Protein AF-A0A352LPU9-F1 (afdb_monomer_lite)

pLDDT: mean 92.76, std 7.34, range [46.97, 97.5]

Structure (mmCIF, N/CA/C/O backbone):
data_AF-A0A352LPU9-F1
#
_entry.id   AF-A0A352LPU9-F1
#
loop_
_atom_site.grou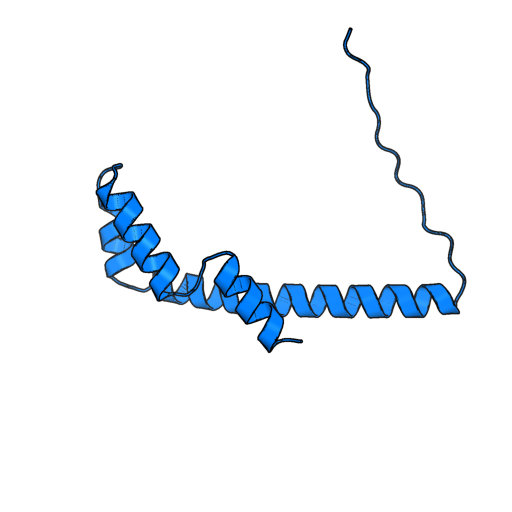p_PDB
_atom_site.id
_atom_site.type_symbol
_atom_site.label_atom_id
_atom_site.label_alt_id
_atom_site.label_comp_id
_atom_site.label_asym_id
_atom_site.label_entity_id
_atom_site.label_seq_id
_atom_site.pdbx_PDB_ins_code
_atom_site.Cartn_x
_atom_site.Cartn_y
_atom_site.Cartn_z
_atom_site.occupancy
_atom_site.B_iso_or_equiv
_atom_site.auth_seq_id
_atom_site.auth_comp_id
_atom_site.auth_asym_id
_atom_site.auth_atom_id
_atom_site.pdbx_PDB_model_num
ATOM 1 N N . MET A 1 1 ? -13.008 33.863 -13.786 1.00 46.97 1 MET A N 1
ATOM 2 C CA . MET A 1 1 ? -12.553 33.398 -15.114 1.00 46.97 1 MET A CA 1
ATOM 3 C C . MET A 1 1 ? -12.193 31.924 -14.986 1.00 46.97 1 MET A C 1
ATOM 5 O O . MET A 1 1 ? -11.203 31.626 -14.336 1.00 46.97 1 MET A O 1
ATOM 9 N N . ASN A 1 2 ? -13.022 31.011 -15.504 1.00 62.16 2 ASN A N 1
ATOM 10 C CA . ASN A 1 2 ? -12.703 29.579 -15.549 1.00 62.16 2 ASN A CA 1
ATOM 11 C C . ASN A 1 2 ? -11.959 29.302 -16.856 1.00 62.16 2 ASN A C 1
ATOM 13 O O . ASN A 1 2 ? -12.566 29.327 -17.924 1.00 62.16 2 ASN A O 1
ATOM 17 N N . SER A 1 3 ? -10.650 29.081 -16.772 1.00 72.62 3 SER A N 1
ATOM 18 C CA . SER A 1 3 ? -9.879 28.560 -17.899 1.00 72.62 3 SER A CA 1
ATOM 19 C C . SER A 1 3 ? -10.305 27.114 -18.139 1.00 72.62 3 SER A C 1
ATOM 21 O O . SER A 1 3 ? -10.179 26.284 -17.242 1.00 72.62 3 SER A O 1
ATOM 23 N N . SER A 1 4 ? -10.826 26.813 -19.328 1.00 76.94 4 SER A N 1
ATOM 24 C CA . SER A 1 4 ? -11.075 25.431 -19.734 1.00 76.94 4 SER A CA 1
ATOM 25 C C . SER A 1 4 ? -9.731 24.756 -20.005 1.00 76.94 4 SER A C 1
ATOM 27 O O . SER A 1 4 ? -8.938 25.251 -20.804 1.00 76.94 4 SER A O 1
ATOM 29 N N . SER A 1 5 ? -9.468 23.652 -19.313 1.00 86.31 5 SER A N 1
ATOM 30 C CA . SER A 1 5 ? -8.314 22.791 -19.564 1.00 86.31 5 SER A CA 1
ATOM 31 C C . SER A 1 5 ? -8.768 21.552 -20.325 1.00 86.31 5 SER A C 1
ATOM 33 O O . SER A 1 5 ? -9.834 21.005 -20.041 1.00 86.31 5 SER A O 1
ATOM 35 N N . PHE A 1 6 ? -7.939 21.082 -21.252 1.00 87.25 6 PHE A N 1
ATOM 36 C CA . PHE A 1 6 ? -8.115 19.800 -21.925 1.00 87.25 6 PHE A CA 1
ATOM 37 C C . PHE A 1 6 ? -6.871 18.931 -21.712 1.00 87.25 6 PHE A C 1
ATOM 39 O O . PHE A 1 6 ? -5.765 19.441 -21.535 1.00 87.25 6 PHE A O 1
ATOM 46 N N . VAL A 1 7 ? -7.066 17.613 -21.700 1.00 92.00 7 VAL A N 1
ATOM 47 C CA . VAL A 1 7 ? -5.993 16.617 -21.599 1.00 92.00 7 VAL A CA 1
ATOM 48 C C . VAL A 1 7 ? -5.771 16.028 -22.988 1.00 92.00 7 VAL A C 1
ATOM 50 O O . VAL A 1 7 ? -6.735 15.668 -23.659 1.00 92.00 7 VAL A O 1
ATOM 53 N N . ILE A 1 8 ? -4.511 15.935 -23.413 1.00 91.19 8 ILE A N 1
ATOM 54 C CA . ILE A 1 8 ? -4.113 15.205 -24.621 1.00 91.19 8 ILE A CA 1
ATOM 55 C C . ILE A 1 8 ? -3.185 14.059 -24.236 1.00 91.19 8 ILE A C 1
ATOM 57 O O . ILE A 1 8 ? -2.309 14.220 -23.387 1.00 91.19 8 ILE A O 1
ATOM 61 N N . GLU A 1 9 ? -3.359 12.914 -24.884 1.00 91.44 9 GLU A N 1
ATOM 62 C CA . GLU A 1 9 ? -2.450 11.777 -24.774 1.00 91.44 9 GLU A CA 1
ATOM 63 C C . GLU A 1 9 ? -1.568 11.735 -26.021 1.00 91.44 9 GLU A C 1
ATOM 65 O O . GLU A 1 9 ? -2.062 11.732 -27.149 1.00 91.44 9 GLU A O 1
ATOM 70 N N . LEU A 1 10 ? -0.251 11.731 -25.824 1.00 92.31 10 LEU A N 1
ATOM 71 C CA . LEU A 1 10 ? 0.726 11.679 -26.908 1.00 92.31 10 LEU A CA 1
ATOM 72 C C . LEU A 1 10 ? 1.523 10.375 -26.817 1.00 92.31 10 LEU A C 1
ATOM 74 O O . LEU A 1 10 ? 1.949 9.998 -25.722 1.00 92.31 10 LEU A O 1
ATOM 78 N N . PRO A 1 11 ? 1.761 9.683 -27.945 1.00 86.38 11 PRO A N 1
ATOM 79 C CA . PRO A 1 11 ? 2.534 8.454 -27.936 1.00 86.38 11 PRO A CA 1
ATOM 80 C C . PRO A 1 11 ? 4.006 8.747 -27.647 1.00 86.38 11 PRO A C 1
ATOM 82 O O . PRO A 1 11 ? 4.599 9.674 -28.204 1.00 86.38 11 PRO A O 1
ATOM 85 N N . VAL A 1 12 ? 4.625 7.899 -26.829 1.00 86.06 12 VAL A N 1
ATOM 86 C CA . VAL A 1 12 ? 6.069 7.948 -26.594 1.00 86.06 12 VAL A CA 1
ATOM 87 C C . VAL A 1 12 ? 6.773 7.312 -27.795 1.00 86.06 12 VAL A C 1
ATOM 89 O O . VAL A 1 12 ? 6.718 6.096 -27.988 1.00 86.06 12 VAL A O 1
ATOM 92 N N . ARG A 1 13 ? 7.417 8.132 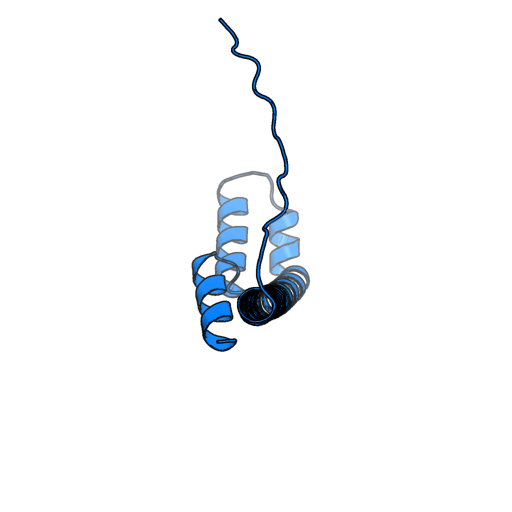-28.633 1.00 89.75 13 ARG A N 1
ATOM 93 C CA . ARG A 1 13 ? 8.263 7.640 -29.731 1.00 89.75 13 ARG A CA 1
ATOM 94 C C . ARG A 1 13 ? 9.588 7.164 -29.152 1.00 89.75 13 ARG A C 1
ATOM 96 O O . ARG A 1 13 ? 10.276 7.948 -28.512 1.00 89.75 13 ARG A O 1
ATOM 103 N N . THR A 1 14 ? 9.898 5.891 -29.361 1.00 91.06 14 THR A N 1
ATOM 104 C CA . THR A 1 14 ? 11.104 5.231 -28.847 1.00 91.06 14 THR A CA 1
ATOM 105 C C . THR A 1 14 ? 11.726 4.387 -29.941 1.00 91.06 14 THR A C 1
ATOM 107 O O . THR A 1 14 ? 11.010 3.891 -30.816 1.00 91.06 14 THR A O 1
ATOM 110 N N . ASP A 1 15 ? 13.041 4.220 -29.887 1.00 94.12 15 ASP A N 1
ATOM 111 C CA . ASP A 1 15 ? 13.709 3.192 -30.677 1.00 94.12 15 ASP A CA 1
ATOM 112 C C . ASP A 1 15 ? 13.556 1.795 -30.038 1.00 94.12 15 ASP A C 1
ATOM 114 O O . ASP A 1 15 ? 13.018 1.617 -28.937 1.00 94.12 15 ASP A O 1
ATOM 118 N N . ASP A 1 16 ? 14.027 0.764 -30.738 1.00 93.50 16 ASP A N 1
ATOM 119 C CA . ASP A 1 16 ? 13.929 -0.622 -30.278 1.00 93.50 16 ASP A CA 1
ATOM 120 C C . ASP A 1 16 ? 14.658 -0.882 -28.950 1.00 93.50 16 ASP A C 1
ATOM 122 O O . ASP A 1 16 ? 14.243 -1.744 -28.164 1.00 93.50 16 ASP A O 1
ATOM 126 N N . HIS A 1 17 ? 15.764 -0.183 -28.691 1.00 94.50 17 HIS A N 1
ATOM 127 C CA . HIS A 1 17 ? 16.533 -0.339 -27.463 1.00 94.50 17 HIS A CA 1
ATOM 128 C C . HIS A 1 17 ? 15.808 0.311 -26.281 1.00 94.50 17 HIS A C 1
ATOM 130 O O . HIS A 1 17 ? 15.570 -0.355 -25.267 1.00 94.50 17 HIS A O 1
ATOM 136 N N . GLU A 1 18 ? 15.386 1.562 -26.437 1.00 94.25 18 GLU A N 1
ATOM 137 C CA . GLU A 1 18 ? 14.603 2.314 -25.459 1.00 94.25 18 GLU A CA 1
ATOM 138 C C . GLU A 1 18 ? 13.312 1.578 -25.103 1.00 94.25 18 GLU A C 1
ATOM 140 O O . GLU A 1 18 ? 13.005 1.388 -23.921 1.00 94.25 18 GLU A O 1
ATOM 145 N N . ARG A 1 19 ? 12.595 1.063 -26.111 1.00 93.75 19 ARG A N 1
ATOM 146 C CA . ARG A 1 19 ? 11.361 0.301 -25.906 1.00 93.75 19 ARG A CA 1
ATOM 147 C C . ARG A 1 19 ? 11.590 -0.924 -25.026 1.00 93.75 19 ARG A C 1
ATOM 149 O O . ARG A 1 19 ? 10.811 -1.165 -24.104 1.00 93.75 19 ARG A O 1
ATOM 156 N N . ARG A 1 20 ? 12.659 -1.695 -25.263 1.00 94.19 20 ARG A N 1
ATOM 157 C CA . ARG A 1 20 ? 12.990 -2.869 -24.432 1.00 94.19 20 ARG A CA 1
ATOM 158 C C . ARG A 1 20 ? 13.277 -2.483 -22.982 1.00 94.19 20 ARG A C 1
ATOM 160 O O . ARG A 1 20 ? 12.821 -3.175 -22.071 1.00 94.19 20 ARG A O 1
ATOM 167 N N . VAL A 1 21 ? 14.000 -1.385 -22.759 1.00 94.94 21 VAL A N 1
ATOM 168 C CA . VAL A 1 21 ? 14.298 -0.883 -21.409 1.00 94.94 21 VAL A CA 1
ATOM 169 C C . VAL A 1 21 ? 13.019 -0.448 -20.696 1.00 94.94 21 VAL A C 1
ATOM 171 O O . VAL A 1 21 ? 12.793 -0.845 -19.551 1.00 94.94 21 VAL A O 1
ATOM 174 N N . ILE A 1 22 ? 12.171 0.328 -21.371 1.00 93.50 22 ILE A N 1
ATOM 175 C CA . ILE A 1 22 ? 10.911 0.843 -20.825 1.00 93.50 22 ILE A CA 1
ATOM 176 C C . ILE A 1 22 ? 9.970 -0.305 -20.461 1.00 93.50 22 ILE A C 1
ATOM 178 O O . ILE A 1 22 ? 9.511 -0.373 -19.321 1.00 93.50 22 ILE A O 1
ATOM 182 N N . VAL A 1 23 ? 9.742 -1.245 -21.384 1.00 94.12 23 VAL A N 1
ATOM 183 C CA . VAL A 1 23 ? 8.881 -2.412 -21.139 1.00 94.12 23 VAL A CA 1
ATOM 184 C C . VAL A 1 23 ? 9.391 -3.210 -19.944 1.00 94.12 23 VAL A C 1
ATOM 186 O O . VAL A 1 23 ? 8.617 -3.507 -19.041 1.00 94.12 23 VAL A O 1
ATOM 189 N N . ARG A 1 24 ? 10.698 -3.493 -19.865 1.00 95.81 24 ARG A N 1
ATOM 190 C CA . ARG A 1 24 ? 11.262 -4.246 -18.736 1.00 95.81 24 ARG A CA 1
ATOM 191 C C . ARG A 1 24 ? 11.070 -3.530 -17.397 1.00 95.81 24 ARG A C 1
ATOM 193 O O . ARG A 1 24 ? 10.756 -4.182 -16.404 1.00 95.81 24 ARG A O 1
ATOM 200 N N . LYS A 1 25 ? 11.248 -2.206 -17.359 1.00 95.19 25 LYS A N 1
ATOM 201 C CA . LYS A 1 25 ? 11.033 -1.401 -16.146 1.00 95.19 25 LYS A CA 1
ATOM 202 C C . LYS A 1 25 ? 9.565 -1.385 -15.728 1.00 95.19 25 LYS A C 1
ATOM 204 O O . LYS A 1 25 ? 9.283 -1.561 -14.545 1.00 95.19 25 LYS A O 1
ATOM 209 N N . PHE A 1 26 ? 8.644 -1.212 -16.674 1.00 95.12 26 PHE A N 1
ATOM 210 C CA . PHE A 1 26 ? 7.213 -1.235 -16.375 1.00 95.12 26 PHE A CA 1
ATOM 211 C C . PHE A 1 26 ? 6.736 -2.611 -15.933 1.00 95.12 26 PHE A C 1
ATOM 213 O O . PHE A 1 26 ? 5.981 -2.697 -14.971 1.00 95.12 26 PHE A O 1
ATOM 220 N N . GLU A 1 27 ? 7.217 -3.682 -16.562 1.00 96.62 27 GLU A N 1
ATOM 221 C CA . GLU A 1 27 ? 6.905 -5.043 -16.130 1.00 96.62 27 GLU A CA 1
ATOM 222 C C . GLU A 1 27 ? 7.409 -5.310 -14.713 1.00 96.62 27 GLU A C 1
ATOM 224 O O . GLU A 1 27 ? 6.665 -5.824 -13.881 1.00 96.62 27 GLU A O 1
ATOM 229 N N . TYR A 1 28 ? 8.635 -4.887 -14.393 1.00 95.19 28 TYR A N 1
ATOM 230 C CA . TYR A 1 28 ? 9.151 -4.992 -13.031 1.00 95.19 28 TYR A CA 1
ATOM 231 C C . TYR A 1 28 ? 8.289 -4.210 -12.029 1.00 95.19 28 TYR A C 1
ATOM 233 O O . TYR A 1 28 ? 7.876 -4.767 -11.012 1.00 95.19 28 TYR A O 1
ATOM 241 N N . ALA A 1 29 ? 7.954 -2.953 -12.335 1.00 95.00 29 ALA A N 1
ATOM 242 C CA . ALA A 1 29 ? 7.099 -2.130 -11.482 1.00 95.00 29 ALA A CA 1
ATOM 243 C C . ALA A 1 29 ? 5.701 -2.747 -11.294 1.00 95.00 29 ALA A C 1
ATOM 245 O O . ALA A 1 29 ? 5.187 -2.776 -10.177 1.00 95.00 29 ALA A O 1
ATOM 246 N N . ARG A 1 30 ? 5.107 -3.297 -12.362 1.00 96.00 30 ARG A N 1
ATOM 247 C CA . ARG A 1 30 ? 3.814 -3.994 -12.333 1.00 96.00 30 ARG A CA 1
ATOM 248 C C . ARG A 1 30 ? 3.871 -5.239 -11.453 1.00 96.00 30 ARG A C 1
ATOM 250 O O . ARG A 1 30 ? 2.980 -5.441 -10.631 1.00 96.00 30 ARG A O 1
ATOM 257 N N . CYS A 1 31 ? 4.910 -6.059 -11.596 1.00 95.94 31 CYS A N 1
ATOM 258 C CA . CYS A 1 31 ? 5.116 -7.239 -10.759 1.00 95.94 31 CYS A CA 1
ATOM 259 C C . CYS A 1 31 ? 5.281 -6.859 -9.283 1.00 95.94 31 CYS A C 1
ATOM 261 O O . CYS A 1 31 ? 4.611 -7.442 -8.434 1.00 95.94 31 CYS A O 1
ATOM 263 N N . LEU A 1 32 ? 6.101 -5.848 -8.986 1.00 95.19 32 LEU A N 1
ATOM 264 C CA . LEU A 1 32 ? 6.329 -5.363 -7.624 1.00 95.19 32 LEU A CA 1
ATOM 265 C C . LEU A 1 32 ? 5.042 -4.818 -6.986 1.00 95.19 32 LEU A C 1
ATOM 267 O O . LEU A 1 32 ? 4.728 -5.132 -5.834 1.00 95.19 32 LEU A O 1
ATOM 271 N N . HIS A 1 33 ? 4.263 -4.049 -7.751 1.00 94.44 33 HIS A N 1
ATOM 272 C CA . HIS A 1 33 ? 2.960 -3.548 -7.326 1.00 94.44 33 HIS A CA 1
ATOM 273 C C . HIS A 1 33 ? 1.992 -4.696 -7.018 1.00 94.44 33 HIS A C 1
ATOM 275 O O . HIS A 1 33 ? 1.419 -4.744 -5.932 1.00 94.44 33 HIS A O 1
ATOM 281 N N . ASN A 1 34 ? 1.854 -5.655 -7.937 1.00 95.88 34 ASN A N 1
ATOM 282 C CA . ASN A 1 34 ? 0.938 -6.782 -7.778 1.00 95.88 34 ASN A CA 1
ATOM 283 C C . ASN A 1 34 ? 1.327 -7.698 -6.611 1.00 95.88 34 ASN A C 1
ATOM 285 O O . ASN A 1 34 ? 0.449 -8.152 -5.880 1.00 95.88 34 ASN A O 1
ATOM 289 N N . ALA A 1 35 ? 2.622 -7.949 -6.407 1.00 95.69 35 ALA A N 1
ATOM 290 C CA . ALA A 1 35 ? 3.112 -8.738 -5.280 1.00 95.69 35 ALA A CA 1
ATOM 291 C C . ALA A 1 35 ? 2.789 -8.059 -3.939 1.00 95.69 35 ALA A C 1
ATOM 293 O O . ALA A 1 35 ? 2.276 -8.698 -3.018 1.00 95.69 35 ALA A O 1
ATOM 294 N N . THR A 1 36 ? 3.006 -6.744 -3.862 1.00 95.25 36 THR A N 1
ATOM 295 C CA . THR A 1 36 ? 2.684 -5.937 -2.677 1.00 95.25 36 THR A CA 1
ATOM 296 C C . THR A 1 36 ? 1.184 -5.921 -2.404 1.00 95.25 36 THR A C 1
ATOM 298 O O . THR A 1 36 ? 0.755 -6.192 -1.282 1.00 95.25 36 THR A O 1
ATOM 301 N N . LEU A 1 37 ? 0.377 -5.654 -3.435 1.00 95.81 37 LEU A N 1
ATOM 302 C CA . LEU A 1 37 ? -1.078 -5.647 -3.332 1.00 95.81 37 LEU A CA 1
ATOM 303 C C . LEU A 1 37 ? -1.606 -7.018 -2.897 1.00 95.81 37 LEU A C 1
ATOM 305 O O . LEU A 1 37 ? -2.465 -7.091 -2.025 1.00 95.81 37 LEU A O 1
ATOM 309 N N . GLY A 1 38 ? -1.062 -8.105 -3.450 1.00 96.50 38 GLY A N 1
ATOM 310 C CA . GLY A 1 38 ? -1.413 -9.468 -3.058 1.00 96.50 38 GLY A CA 1
ATOM 311 C C . GLY A 1 38 ? -1.149 -9.742 -1.575 1.00 96.50 38 GLY A C 1
ATOM 312 O O . GLY A 1 38 ? -2.025 -10.262 -0.885 1.00 96.50 38 GLY A O 1
ATOM 313 N N . SER A 1 39 ? 0.017 -9.337 -1.058 1.00 95.50 39 SER A N 1
ATOM 314 C CA . SER A 1 39 ? 0.333 -9.449 0.374 1.00 95.50 39 SER A CA 1
ATOM 315 C C . SER A 1 39 ? -0.640 -8.644 1.245 1.00 95.50 39 SER A C 1
ATOM 317 O O . SER A 1 39 ? -1.205 -9.193 2.192 1.00 95.50 39 SER A O 1
ATOM 319 N N . ALA A 1 40 ? -0.904 -7.386 0.879 1.00 95.56 40 ALA A N 1
ATOM 320 C CA . ALA A 1 40 ? -1.816 -6.507 1.609 1.00 95.56 40 ALA A CA 1
ATOM 321 C C . ALA A 1 40 ? -3.259 -7.037 1.624 1.00 95.56 40 ALA A C 1
ATOM 323 O O . ALA A 1 40 ? -3.926 -7.024 2.658 1.00 95.56 40 ALA A O 1
ATOM 324 N N . LEU A 1 41 ? -3.743 -7.556 0.491 1.00 96.94 41 LEU A N 1
ATOM 325 C CA . LEU A 1 41 ? -5.065 -8.176 0.397 1.00 96.94 41 LEU A CA 1
ATOM 326 C C . LEU A 1 41 ? -5.165 -9.434 1.266 1.00 96.94 41 LEU A C 1
ATOM 328 O O . LEU A 1 41 ? -6.189 -9.634 1.919 1.00 96.94 41 LEU A O 1
ATOM 332 N N . GLY A 1 42 ? -4.102 -10.242 1.328 1.00 96.75 42 GLY A N 1
ATOM 333 C CA . GLY A 1 42 ? -4.022 -11.382 2.239 1.00 96.75 42 GLY A CA 1
ATOM 334 C C . GLY A 1 42 ? -4.125 -10.957 3.707 1.00 96.75 42 GLY A C 1
ATOM 335 O O . GLY A 1 42 ? -4.953 -11.489 4.444 1.00 96.75 42 GLY A O 1
ATOM 336 N N . GLN A 1 43 ? -3.357 -9.945 4.123 1.00 95.75 43 GLN A N 1
ATOM 337 C CA . GLN A 1 43 ? -3.419 -9.381 5.480 1.00 95.75 43 GLN A CA 1
ATOM 338 C C . GLN A 1 43 ? -4.809 -8.815 5.808 1.00 95.75 43 GLN A C 1
ATOM 340 O O . GLN A 1 43 ? -5.358 -9.087 6.875 1.00 95.75 43 GLN A O 1
ATOM 345 N N . LEU A 1 44 ? -5.424 -8.092 4.867 1.00 96.50 44 LEU A N 1
ATOM 346 C CA . LEU A 1 44 ? -6.782 -7.561 4.998 1.00 96.50 44 LEU A CA 1
ATOM 347 C C . LEU A 1 44 ? -7.825 -8.675 5.148 1.00 96.50 44 LEU A C 1
ATOM 349 O O . LEU A 1 44 ? -8.762 -8.545 5.939 1.00 96.50 44 LEU A O 1
ATOM 353 N N . GLN A 1 45 ? -7.682 -9.770 4.401 1.00 97.50 45 GLN A N 1
ATOM 354 C CA . GLN A 1 45 ? -8.561 -10.928 4.533 1.00 97.50 45 GLN A CA 1
ATOM 355 C C . GLN A 1 45 ? -8.449 -11.545 5.931 1.00 97.50 45 GLN A C 1
ATOM 357 O O . GLN A 1 45 ? -9.482 -11.808 6.548 1.00 97.50 45 GLN A O 1
ATOM 362 N N . GLN A 1 46 ? -7.227 -11.714 6.448 1.00 97.06 46 GLN A N 1
ATOM 363 C CA . GLN A 1 46 ? -6.997 -12.214 7.807 1.00 97.06 46 GLN A CA 1
ATOM 364 C C . GLN A 1 46 ? -7.607 -11.280 8.863 1.00 97.06 46 GLN A C 1
ATOM 366 O O . GLN A 1 46 ? -8.332 -11.744 9.740 1.00 97.06 46 GLN A O 1
ATOM 371 N N . MET A 1 47 ? -7.419 -9.961 8.730 1.00 96.94 47 MET A N 1
ATOM 372 C CA . MET A 1 47 ? -8.027 -8.975 9.632 1.00 96.94 47 MET A CA 1
ATOM 373 C C . MET A 1 47 ? -9.554 -9.088 9.657 1.00 96.94 47 MET A C 1
ATOM 375 O O . MET A 1 47 ? -10.167 -9.065 10.718 1.00 96.94 47 MET A O 1
ATOM 379 N N . ARG A 1 48 ? -10.196 -9.240 8.494 1.00 95.75 48 ARG A N 1
ATOM 380 C CA . ARG A 1 48 ? -11.663 -9.352 8.400 1.00 95.75 48 ARG A CA 1
ATOM 381 C C . ARG A 1 48 ? -12.216 -10.648 8.999 1.00 95.75 48 ARG A C 1
ATOM 383 O O . ARG A 1 48 ? -13.400 -10.695 9.339 1.00 95.75 48 ARG A O 1
ATOM 390 N N . GLN A 1 49 ? -11.393 -11.691 9.092 1.00 96.75 49 GLN A N 1
ATOM 391 C CA . GLN A 1 49 ? -11.747 -12.953 9.744 1.00 96.75 49 GLN A CA 1
ATOM 392 C C . GLN A 1 49 ? -11.614 -12.879 11.273 1.00 96.75 49 GLN A C 1
ATOM 394 O O . GLN A 1 49 ? -12.269 -13.661 11.964 1.00 96.75 49 GLN A O 1
ATOM 399 N N . ASP A 1 50 ? -10.852 -11.918 11.805 1.00 96.3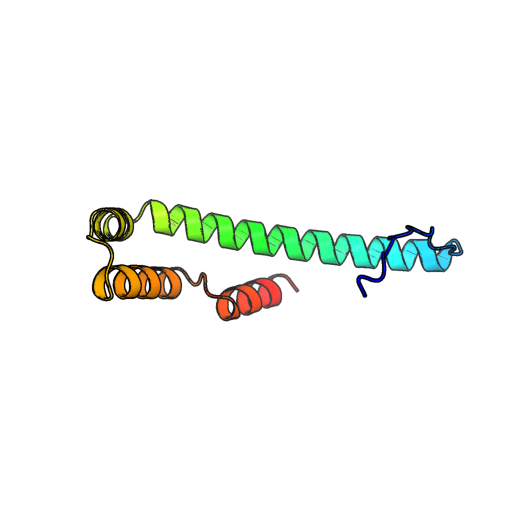1 50 ASP A N 1
ATOM 400 C CA . ASP A 1 50 ? -10.708 -11.694 13.244 1.00 96.31 50 ASP A CA 1
ATOM 401 C C . ASP A 1 50 ? -12.066 -11.332 13.892 1.00 96.31 50 ASP A C 1
ATOM 403 O O . ASP A 1 50 ? -12.754 -10.398 13.454 1.00 96.31 50 ASP A O 1
ATOM 407 N N . PRO A 1 51 ? -12.486 -12.019 14.971 1.00 96.12 51 PRO A N 1
ATOM 408 C CA . PRO A 1 51 ? -13.643 -11.612 15.764 1.00 96.12 51 PRO A CA 1
ATOM 409 C C . PRO A 1 51 ? -13.589 -10.153 16.248 1.00 96.12 51 PRO A C 1
ATOM 411 O O . PRO A 1 51 ? -14.636 -9.509 16.359 1.00 96.12 51 PRO A O 1
ATOM 414 N N . ALA A 1 52 ? -12.400 -9.611 16.526 1.00 95.69 52 ALA A N 1
ATOM 415 C CA . ALA A 1 52 ? -12.200 -8.222 16.931 1.00 95.69 52 ALA A CA 1
ATOM 416 C C . ALA A 1 52 ? -12.626 -7.227 15.839 1.00 95.69 52 ALA A C 1
ATOM 418 O O . ALA A 1 52 ? -13.206 -6.188 16.161 1.00 95.69 52 ALA A O 1
ATOM 419 N N . TRP A 1 53 ? -12.453 -7.571 14.558 1.00 96.12 53 TRP A N 1
ATOM 420 C CA . TRP A 1 53 ? -12.959 -6.766 13.444 1.00 96.12 53 TRP A CA 1
ATOM 421 C C . TRP A 1 53 ? -14.488 -6.684 13.457 1.00 96.12 53 TRP A C 1
ATOM 423 O O . TRP A 1 53 ? -15.057 -5.594 13.399 1.00 96.12 53 TRP A O 1
ATOM 433 N N . LYS A 1 54 ? -15.177 -7.822 13.627 1.00 95.81 54 LYS A N 1
ATOM 434 C CA . LYS A 1 54 ? -16.649 -7.851 13.733 1.00 95.81 54 LYS A CA 1
ATOM 435 C C . LYS A 1 54 ? -17.150 -7.044 14.933 1.00 95.81 54 LYS A C 1
ATOM 437 O O . LYS A 1 54 ? -18.121 -6.299 14.799 1.00 95.81 54 LYS A O 1
ATOM 442 N N . LYS A 1 55 ? -16.464 -7.139 16.079 1.00 96.06 55 LYS A N 1
ATOM 443 C CA . LYS A 1 55 ? -16.757 -6.314 17.263 1.00 96.06 55 LYS A CA 1
ATOM 444 C C . LYS A 1 55 ? -16.627 -4.825 16.934 1.00 96.06 55 LYS A C 1
ATOM 446 O O . LYS A 1 55 ? -17.586 -4.087 17.149 1.00 96.06 55 LYS A O 1
ATOM 451 N N . ALA A 1 56 ? -15.518 -4.400 16.327 1.00 96.25 56 ALA A N 1
ATOM 452 C CA . ALA A 1 56 ? -15.310 -3.011 15.911 1.00 96.25 56 ALA A CA 1
ATOM 453 C C . ALA A 1 56 ? -16.372 -2.520 14.904 1.00 96.25 56 ALA A C 1
ATOM 455 O O . ALA A 1 56 ? -16.818 -1.373 14.979 1.00 96.25 56 ALA A O 1
ATOM 456 N N . CYS A 1 57 ? -16.838 -3.384 13.995 1.00 95.62 57 CYS A N 1
ATOM 457 C CA . CYS A 1 57 ? -17.933 -3.066 13.073 1.00 95.62 57 CYS A CA 1
ATOM 458 C C . CYS A 1 57 ? -19.266 -2.799 13.784 1.00 95.62 57 CYS A C 1
ATOM 460 O O . CYS A 1 57 ? -20.009 -1.930 13.331 1.00 95.62 57 CYS A O 1
ATOM 462 N N . SER A 1 58 ? -19.560 -3.513 14.874 1.00 96.50 58 SER A N 1
ATOM 463 C CA . SER A 1 58 ? -20.795 -3.332 15.653 1.00 96.50 58 SER A CA 1
ATOM 464 C C . SER A 1 58 ? -20.791 -2.104 16.574 1.00 96.50 58 SER A C 1
ATOM 466 O O . SER A 1 58 ? -21.844 -1.713 17.074 1.00 96.50 58 SER A O 1
ATOM 468 N N . MET A 1 59 ? -19.631 -1.476 16.797 1.00 95.81 59 MET A N 1
ATOM 469 C CA . MET A 1 59 ? -19.526 -0.284 17.641 1.00 95.81 59 MET A CA 1
ATOM 470 C C . MET A 1 59 ? -20.205 0.933 16.989 1.00 95.81 59 MET A C 1
ATOM 472 O O . MET A 1 59 ? -20.117 1.113 15.767 1.00 95.81 59 MET A O 1
ATOM 476 N N . PRO A 1 60 ? -20.815 1.837 17.779 1.00 96.12 60 PRO A N 1
ATOM 477 C CA . PRO A 1 60 ? -21.307 3.107 17.262 1.00 96.12 60 PRO A CA 1
ATOM 478 C C . PRO A 1 60 ? -20.155 3.957 16.709 1.00 96.12 60 PRO A C 1
ATOM 480 O O . PRO A 1 60 ? -18.992 3.829 17.105 1.00 96.12 60 PRO A O 1
ATOM 483 N N . LYS A 1 61 ? -20.463 4.856 15.768 1.00 94.38 61 LYS A N 1
ATOM 484 C CA . LYS A 1 61 ? -19.460 5.790 15.235 1.00 94.38 61 LYS A CA 1
ATOM 485 C C . LYS A 1 61 ? -18.945 6.687 16.362 1.00 94.38 61 LYS A C 1
ATOM 487 O O . LYS A 1 61 ? -19.724 7.352 17.033 1.00 94.38 61 LYS A O 1
ATOM 492 N N . GLY A 1 62 ? -17.628 6.724 16.539 1.00 96.19 62 GLY A N 1
ATOM 493 C CA . GLY A 1 62 ? -16.994 7.500 17.598 1.00 96.19 62 GLY A CA 1
ATOM 494 C C . GLY A 1 62 ? -15.495 7.242 17.684 1.00 96.19 62 GLY A C 1
ATOM 495 O O . GLY A 1 62 ? -14.936 6.460 16.912 1.00 96.19 62 GLY A O 1
ATOM 496 N N . LYS A 1 63 ? -14.844 7.905 18.645 1.00 96.56 63 LYS A N 1
ATOM 497 C CA . LYS A 1 63 ? -13.391 7.813 18.862 1.00 96.56 63 LYS A CA 1
ATOM 498 C C . LYS A 1 63 ? -12.944 6.385 19.180 1.00 96.56 63 LYS A C 1
ATOM 500 O O . LYS A 1 63 ? -11.931 5.937 18.657 1.00 96.56 63 LYS A O 1
ATOM 505 N N . GLU A 1 64 ? -13.725 5.661 19.976 1.00 95.62 64 GLU A N 1
ATOM 506 C CA . GLU A 1 64 ? -13.418 4.283 20.373 1.00 95.62 64 GLU A CA 1
ATOM 507 C C . GLU A 1 64 ? -13.413 3.327 19.178 1.00 95.62 64 GLU A C 1
ATOM 509 O O . GLU A 1 64 ? -12.454 2.580 19.000 1.00 95.62 64 GLU A O 1
ATOM 514 N N . ARG A 1 65 ? -14.419 3.421 18.296 1.00 96.38 65 ARG A N 1
ATOM 515 C CA . ARG A 1 65 ? -14.474 2.647 17.046 1.00 96.38 65 ARG A CA 1
ATOM 516 C C . ARG A 1 65 ? -13.255 2.922 16.165 1.00 96.38 65 ARG A C 1
ATOM 518 O O . ARG A 1 65 ? 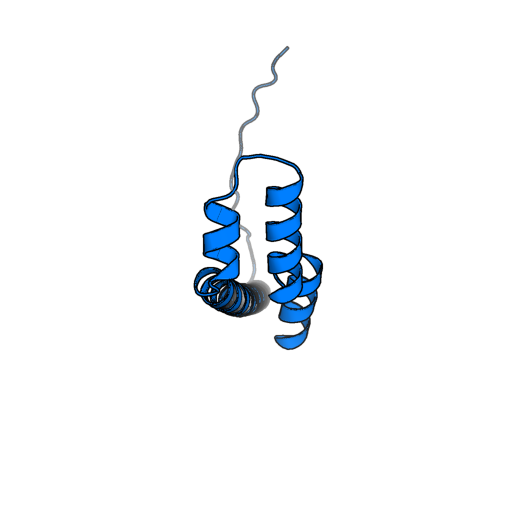-12.641 1.992 15.652 1.00 96.38 65 ARG A O 1
ATOM 525 N N . THR A 1 66 ? -12.880 4.190 16.003 1.00 96.38 66 THR A N 1
ATOM 526 C CA . THR A 1 66 ? -11.687 4.568 15.228 1.00 96.38 66 THR A CA 1
ATOM 527 C C . THR A 1 66 ? -10.407 4.009 15.848 1.00 96.38 66 THR A C 1
ATOM 529 O O . THR A 1 66 ? -9.538 3.530 15.124 1.00 96.38 66 THR A O 1
ATOM 532 N N . ASN A 1 67 ? -10.282 4.033 17.176 1.00 96.69 67 ASN A N 1
ATOM 533 C CA . ASN A 1 67 ? -9.122 3.475 17.869 1.00 96.69 67 ASN A CA 1
ATOM 534 C C . ASN A 1 67 ? -9.044 1.950 17.723 1.00 96.69 67 ASN A C 1
ATOM 536 O O . ASN A 1 67 ? -7.951 1.432 17.509 1.00 96.69 67 ASN A O 1
ATOM 540 N N . ALA A 1 68 ? -10.182 1.250 17.765 1.00 96.44 68 ALA A N 1
ATOM 541 C CA . ALA A 1 68 ? -10.241 -0.190 17.528 1.00 96.44 68 ALA A CA 1
ATOM 542 C C . ALA A 1 68 ? -9.757 -0.553 16.114 1.00 96.44 68 ALA A C 1
ATOM 544 O O . ALA A 1 68 ? -8.905 -1.426 15.966 1.00 96.44 68 ALA A O 1
ATOM 545 N N . PHE A 1 69 ? -10.214 0.166 15.081 1.00 96.00 69 PHE A N 1
ATOM 546 C CA . PHE A 1 69 ? -9.722 -0.054 13.716 1.00 96.00 69 PHE A CA 1
ATOM 547 C C . PHE A 1 69 ? -8.239 0.277 13.560 1.00 96.00 69 PHE A C 1
ATOM 549 O O . PHE A 1 69 ? -7.513 -0.508 12.970 1.00 96.00 69 PHE A O 1
ATOM 556 N N . ARG A 1 70 ? -7.751 1.367 14.163 1.00 95.38 70 ARG A N 1
ATOM 557 C CA . ARG A 1 70 ? -6.314 1.695 14.141 1.00 95.38 70 ARG A CA 1
ATOM 558 C C . ARG A 1 70 ? -5.451 0.636 14.825 1.00 95.38 70 ARG A C 1
ATOM 560 O O . ARG A 1 70 ? -4.318 0.417 14.408 1.00 95.38 70 ARG A O 1
ATOM 567 N N . ALA A 1 71 ? -5.951 0.022 15.896 1.00 95.75 71 ALA A N 1
ATOM 568 C CA . ALA A 1 71 ? -5.258 -1.077 16.557 1.00 95.75 71 ALA A CA 1
ATOM 569 C C . ALA A 1 71 ? -5.192 -2.309 15.644 1.00 95.75 71 ALA A C 1
ATOM 571 O O . ALA A 1 71 ? -4.118 -2.888 15.501 1.00 95.75 71 ALA A O 1
ATOM 572 N N . LEU A 1 72 ? -6.299 -2.644 14.970 1.00 96.12 72 LEU A N 1
ATOM 573 C CA . LEU A 1 72 ? -6.351 -3.731 13.990 1.00 96.12 72 LEU A CA 1
ATOM 574 C C . LEU A 1 72 ? -5.433 -3.463 12.788 1.00 96.12 72 LEU A C 1
ATOM 576 O O . LEU A 1 72 ? -4.640 -4.329 12.435 1.00 96.12 72 LEU A O 1
ATOM 580 N N . ASP A 1 73 ? -5.441 -2.255 12.222 1.00 94.50 73 ASP A N 1
ATOM 581 C CA . ASP A 1 73 ? -4.558 -1.889 11.105 1.00 94.50 73 ASP A CA 1
ATOM 582 C C . ASP A 1 73 ? -3.077 -2.084 11.465 1.00 94.50 73 ASP A C 1
ATOM 584 O O . ASP A 1 73 ? -2.306 -2.610 10.664 1.00 94.50 73 ASP A O 1
ATOM 588 N N . ARG A 1 74 ? -2.675 -1.711 12.690 1.00 94.69 74 ARG A N 1
ATOM 589 C CA . ARG A 1 74 ? -1.307 -1.928 13.193 1.00 94.69 74 ARG A CA 1
ATOM 590 C C . ARG A 1 74 ? -1.003 -3.402 13.440 1.00 94.69 74 ARG A C 1
ATOM 592 O O . ARG A 1 74 ? 0.086 -3.854 13.115 1.00 94.69 74 ARG A O 1
ATOM 599 N N . GLN A 1 75 ? -1.948 -4.149 14.009 1.00 95.81 75 GLN A N 1
ATOM 600 C CA . GLN A 1 75 ? -1.796 -5.584 14.271 1.00 95.81 75 GLN A CA 1
ATOM 601 C C . GLN A 1 75 ? -1.587 -6.373 12.973 1.00 95.81 75 GLN A C 1
ATOM 603 O O . GLN A 1 75 ? -0.781 -7.300 12.938 1.00 95.81 75 GLN A O 1
ATOM 608 N N . TYR A 1 76 ? -2.297 -5.995 11.910 1.00 96.19 76 TYR A N 1
ATOM 609 C CA . TYR A 1 76 ? -2.233 -6.662 10.611 1.00 96.19 76 TYR A CA 1
ATOM 610 C C . TYR A 1 76 ? -1.244 -6.017 9.632 1.00 96.19 76 TYR A C 1
ATOM 612 O O . TYR A 1 76 ? -1.114 -6.500 8.507 1.00 96.19 76 TYR A O 1
ATOM 620 N N . ALA A 1 77 ? -0.505 -4.992 10.073 1.00 94.75 77 ALA A N 1
ATOM 621 C CA . ALA A 1 77 ? 0.502 -4.277 9.294 1.00 94.75 77 ALA A CA 1
ATOM 622 C C . ALA A 1 77 ? -0.052 -3.754 7.951 1.00 94.75 77 ALA A C 1
ATOM 624 O O . ALA A 1 77 ? 0.469 -4.055 6.877 1.00 94.75 77 ALA A O 1
ATOM 625 N N . LEU A 1 78 ? -1.162 -3.014 8.029 1.00 94.50 78 LEU A N 1
ATOM 626 C CA . LEU A 1 78 ? -1.886 -2.429 6.893 1.00 94.50 78 LEU A CA 1
ATOM 627 C C . LEU A 1 78 ? -1.701 -0.906 6.789 1.00 94.50 78 LEU A C 1
ATOM 629 O O . LEU A 1 78 ? -2.448 -0.237 6.074 1.00 94.50 78 LEU A O 1
ATOM 633 N N . THR A 1 79 ? -0.726 -0.333 7.499 1.00 93.44 79 THR A N 1
ATOM 634 C CA . THR A 1 79 ? -0.395 1.088 7.348 1.00 93.44 79 THR A CA 1
ATOM 635 C C . THR A 1 79 ? 0.473 1.319 6.110 1.00 93.44 79 THR A C 1
ATOM 637 O O . THR A 1 79 ? 1.118 0.404 5.603 1.00 93.44 79 THR A O 1
ATOM 640 N N . GLU A 1 80 ? 0.537 2.558 5.623 1.00 90.88 80 GLU A N 1
ATOM 641 C CA . GLU A 1 80 ? 1.396 2.921 4.485 1.00 90.88 80 GLU A CA 1
ATOM 642 C C . GLU A 1 80 ? 2.865 2.508 4.700 1.00 90.88 80 GLU A C 1
ATOM 644 O O . GLU A 1 80 ? 3.486 1.921 3.814 1.00 90.88 80 GLU A O 1
ATOM 649 N N . TYR A 1 81 ? 3.403 2.730 5.904 1.00 92.06 81 TYR A N 1
ATOM 650 C CA . TYR A 1 81 ? 4.771 2.334 6.249 1.00 92.06 81 TYR A CA 1
ATOM 651 C C . TYR A 1 81 ? 4.974 0.816 6.219 1.00 92.06 81 TYR A C 1
ATOM 653 O O . TYR A 1 81 ? 6.034 0.345 5.803 1.00 92.06 81 TYR A O 1
ATOM 661 N N . ASP A 1 82 ? 3.960 0.045 6.606 1.00 92.69 82 ASP A N 1
ATOM 662 C CA . ASP A 1 82 ? 4.017 -1.412 6.524 1.00 92.69 82 ASP A CA 1
ATOM 663 C C . ASP A 1 82 ? 4.021 -1.883 5.066 1.00 92.69 82 ASP A C 1
ATOM 665 O O . ASP A 1 82 ? 4.774 -2.788 4.705 1.00 92.69 82 ASP A O 1
ATOM 669 N N . LEU A 1 83 ? 3.253 -1.223 4.193 1.00 92.19 83 LEU A N 1
ATOM 670 C CA . LEU A 1 83 ? 3.266 -1.512 2.759 1.00 92.19 83 LEU A CA 1
ATOM 671 C C . LEU A 1 83 ? 4.626 -1.194 2.127 1.00 92.19 83 LEU A C 1
ATOM 673 O O . LEU A 1 83 ? 5.098 -1.964 1.291 1.00 92.19 83 LEU A O 1
ATOM 677 N N . HIS A 1 84 ? 5.314 -0.135 2.565 1.00 92.94 84 HIS A N 1
ATOM 678 C CA . HIS A 1 84 ? 6.705 0.105 2.161 1.00 92.94 84 HIS A CA 1
ATOM 679 C C . HIS A 1 84 ? 7.632 -1.045 2.579 1.00 92.94 84 HIS A C 1
ATOM 681 O O . HIS A 1 84 ? 8.494 -1.456 1.799 1.00 92.94 84 HIS A O 1
ATOM 687 N N . ALA A 1 85 ? 7.432 -1.611 3.774 1.00 92.06 85 ALA A N 1
ATOM 688 C CA . ALA A 1 85 ? 8.191 -2.773 4.229 1.00 92.06 85 ALA A CA 1
ATOM 689 C C . ALA A 1 85 ? 7.891 -4.027 3.387 1.00 92.06 85 ALA A C 1
ATOM 691 O O . ALA A 1 85 ? 8.800 -4.806 3.105 1.00 92.06 85 ALA A O 1
ATOM 692 N N . VAL A 1 86 ? 6.643 -4.214 2.944 1.00 91.56 86 VAL A N 1
ATOM 693 C CA . VAL A 1 86 ? 6.259 -5.293 2.017 1.00 91.56 86 VAL A CA 1
ATOM 694 C C . VAL A 1 86 ? 6.947 -5.121 0.661 1.00 91.56 86 VAL A C 1
ATOM 696 O O . VAL A 1 86 ? 7.547 -6.074 0.169 1.00 91.56 86 VAL A O 1
ATOM 699 N N . ILE A 1 87 ? 6.929 -3.913 0.087 1.00 91.75 87 ILE A N 1
ATOM 700 C CA . ILE A 1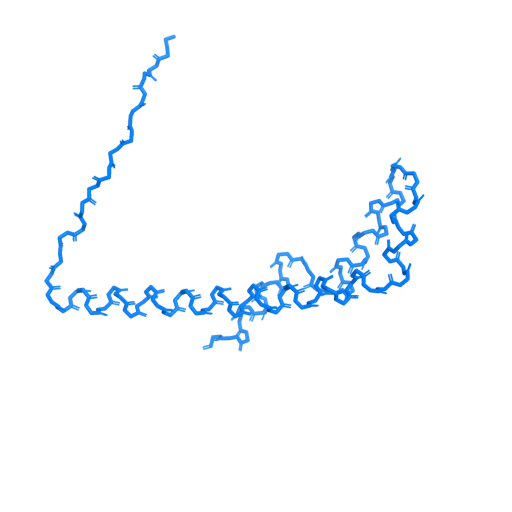 87 ? 7.628 -3.607 -1.174 1.00 91.75 87 ILE A CA 1
ATOM 701 C C . ILE A 1 87 ? 9.119 -3.941 -1.050 1.00 91.75 87 ILE A C 1
ATOM 703 O O . ILE A 1 87 ? 9.682 -4.581 -1.935 1.00 91.75 87 ILE A O 1
ATOM 707 N N . ALA A 1 88 ? 9.755 -3.560 0.062 1.00 91.75 88 ALA A N 1
ATOM 708 C CA . ALA A 1 88 ? 11.173 -3.821 0.298 1.00 91.75 88 ALA A CA 1
ATOM 709 C C . ALA A 1 88 ? 11.528 -5.320 0.367 1.00 91.75 88 ALA A C 1
ATOM 711 O O . ALA A 1 88 ? 12.666 -5.670 0.073 1.00 91.75 88 ALA A O 1
ATOM 712 N N . ARG A 1 89 ? 10.582 -6.203 0.722 1.00 88.81 89 ARG A N 1
ATOM 713 C CA . ARG A 1 89 ? 10.786 -7.667 0.733 1.00 88.81 89 ARG A CA 1
ATOM 714 C C . ARG A 1 89 ? 10.693 -8.307 -0.652 1.00 88.81 89 ARG A C 1
ATOM 716 O O . ARG A 1 89 ? 11.236 -9.388 -0.845 1.00 88.81 89 ARG A O 1
ATOM 723 N N . HIS A 1 90 ? 9.973 -7.674 -1.576 1.00 85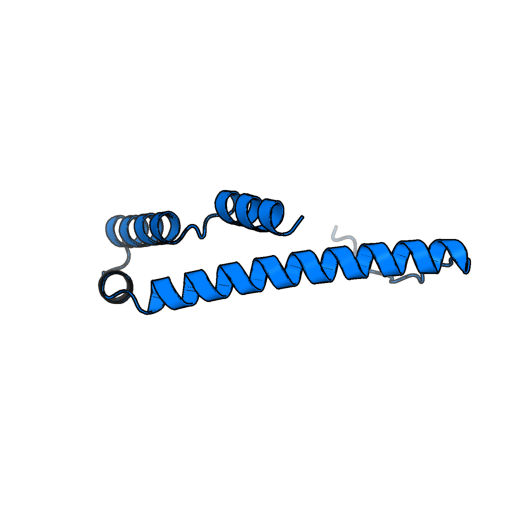.19 90 HIS A N 1
ATOM 724 C CA . HIS A 1 90 ? 9.792 -8.150 -2.955 1.00 85.19 90 HIS A CA 1
ATOM 725 C C . HIS A 1 90 ? 10.847 -7.597 -3.926 1.00 85.19 90 HIS A C 1
ATOM 727 O O . HIS A 1 90 ? 10.870 -7.999 -5.090 1.00 85.19 90 HIS A O 1
ATOM 733 N N . ARG A 1 91 ? 11.676 -6.650 -3.470 1.00 73.50 91 ARG A N 1
ATOM 734 C CA . ARG A 1 91 ? 12.780 -6.058 -4.232 1.00 73.50 91 ARG A CA 1
ATOM 735 C C . ARG A 1 91 ? 13.986 -6.989 -4.274 1.00 73.50 91 ARG A C 1
ATOM 737 O O . ARG A 1 91 ? 14.571 -7.070 -5.377 1.00 73.50 91 ARG A O 1
#

Secondary structure (DSSP, 8-state):
--PPP----------HHHHHHHHHHHHHHHHHHHHHHHHHHHHHHHHHHSHHHHHHHHSPSSHHHHHHHHHHHHHTT-SHHHHHHHHHHH-

Foldseek 3Di:
DDDDDDDDDDDDDDDPVRVVVVVVVVVLVVVLVVQLVVLLVVLVVVLCVDPLNVVLVPDDDDPVSVVSVVVSCVVSQVDPVSSVVSSVVVD

Sequence (91 aa):
MNSSSFVIELPVRTDDHERRVIVRKFEYARCLHNATLGSALGQLQQMRQDPAWKKACSMPKGKERTNAFRALDRQYALTEYDLHAVIARHR

Radius of gyration: 20.82 Å; chains: 1; bounding box: 38×46×51 Å